Protein AF-A0A7S4MVS5-F1 (afdb_monomer_lite)

Radius of gyration: 20.63 Å; chains: 1; bounding box: 67×25×52 Å

Organism: NCBI:txid72548

Structure (mmCIF, N/CA/C/O backbone):
data_AF-A0A7S4MVS5-F1
#
_entry.id   AF-A0A7S4MVS5-F1
#
loop_
_atom_site.group_PDB
_atom_site.id
_atom_site.type_symbol
_atom_site.label_atom_id
_atom_site.label_alt_id
_atom_site.label_comp_id
_atom_site.label_asym_id
_atom_site.label_entity_id
_atom_site.label_seq_id
_atom_site.pdbx_PDB_ins_code
_atom_site.Cartn_x
_atom_site.Cartn_y
_atom_site.Cartn_z
_atom_site.occupancy
_atom_site.B_iso_or_equiv
_atom_site.auth_seq_id
_atom_site.auth_comp_id
_atom_site.auth_asym_id
_atom_site.auth_atom_id
_atom_site.pdbx_PDB_model_num
ATOM 1 N N . MET A 1 1 ? 2.266 5.660 -12.188 1.00 68.75 1 MET A N 1
ATOM 2 C CA . MET A 1 1 ? 3.103 6.479 -11.270 1.00 68.75 1 MET A CA 1
ATOM 3 C C . MET A 1 1 ? 2.291 7.068 -10.128 1.00 68.75 1 MET A C 1
ATOM 5 O O . MET A 1 1 ? 2.736 6.945 -8.995 1.00 68.75 1 MET A O 1
ATOM 9 N N . GLN A 1 2 ? 1.131 7.684 -10.400 1.00 83.31 2 GLN A N 1
ATOM 10 C CA . GLN A 1 2 ? 0.321 8.324 -9.356 1.00 83.31 2 GLN A CA 1
ATOM 11 C C . GLN A 1 2 ? -0.105 7.358 -8.245 1.00 83.31 2 GLN A C 1
ATOM 13 O O . GLN A 1 2 ? 0.053 7.717 -7.086 1.00 83.31 2 GLN A O 1
ATOM 18 N N . ASP A 1 3 ? -0.513 6.123 -8.567 1.00 89.81 3 ASP A N 1
ATOM 19 C CA . ASP A 1 3 ? -0.949 5.164 -7.537 1.00 89.81 3 ASP A CA 1
ATOM 20 C C . ASP A 1 3 ? 0.175 4.845 -6.535 1.00 89.81 3 ASP A C 1
ATOM 22 O O . ASP A 1 3 ? -0.030 4.880 -5.327 1.00 89.81 3 ASP A O 1
ATOM 26 N N . TRP A 1 4 ? 1.398 4.588 -7.016 1.00 89.69 4 TRP A N 1
ATOM 27 C CA . TRP A 1 4 ? 2.551 4.288 -6.152 1.00 89.69 4 TRP A CA 1
ATOM 28 C C . TRP A 1 4 ? 2.967 5.481 -5.288 1.00 89.69 4 TRP A C 1
ATOM 30 O O . TRP A 1 4 ? 3.355 5.303 -4.134 1.00 89.69 4 TRP A O 1
ATOM 40 N N . SER A 1 5 ? 2.863 6.696 -5.830 1.00 90.69 5 SER A N 1
ATOM 41 C CA . SER A 1 5 ? 3.132 7.926 -5.083 1.00 90.69 5 SER A CA 1
ATOM 42 C C . SER A 1 5 ? 2.060 8.184 -4.018 1.00 90.69 5 SER A C 1
ATOM 44 O O . SER A 1 5 ? 2.403 8.498 -2.879 1.00 90.69 5 SER A O 1
ATOM 46 N N . GLN A 1 6 ? 0.782 7.965 -4.344 1.00 92.94 6 GLN A N 1
ATOM 47 C CA . GLN A 1 6 ? -0.327 8.042 -3.390 1.00 92.94 6 GLN A CA 1
ATOM 48 C C . GLN A 1 6 ? -0.200 6.992 -2.283 1.00 92.94 6 GLN A C 1
ATOM 50 O O . GLN A 1 6 ? -0.376 7.321 -1.112 1.00 92.94 6 GLN A O 1
ATOM 55 N N . LEU A 1 7 ? 0.177 5.756 -2.628 1.00 92.94 7 LEU A N 1
ATOM 56 C CA . LEU A 1 7 ? 0.441 4.699 -1.652 1.00 92.94 7 LEU A CA 1
ATOM 57 C C . LEU A 1 7 ? 1.574 5.100 -0.700 1.00 92.94 7 LEU A C 1
ATOM 59 O O . LEU A 1 7 ? 1.442 4.925 0.511 1.00 92.94 7 LEU A O 1
ATOM 63 N N . LEU A 1 8 ? 2.670 5.660 -1.228 1.00 93.06 8 LEU A N 1
ATOM 64 C CA . LEU A 1 8 ? 3.773 6.128 -0.391 1.00 93.06 8 LEU A CA 1
ATOM 65 C C . LEU A 1 8 ? 3.341 7.280 0.523 1.00 93.06 8 LEU A C 1
ATOM 67 O O . LEU A 1 8 ? 3.693 7.274 1.701 1.00 93.06 8 LEU A O 1
ATOM 71 N N . ALA A 1 9 ? 2.608 8.264 -0.001 1.00 92.88 9 ALA A N 1
ATOM 72 C CA . ALA A 1 9 ? 2.129 9.401 0.780 1.00 92.88 9 ALA A CA 1
ATOM 73 C C . ALA A 1 9 ? 1.238 8.934 1.939 1.00 92.88 9 ALA A C 1
ATOM 75 O O . ALA A 1 9 ? 1.485 9.300 3.086 1.00 92.88 9 ALA A O 1
ATOM 76 N N . HIS A 1 10 ? 0.290 8.038 1.653 1.00 93.38 10 HIS A N 1
ATOM 77 C CA . HIS A 1 10 ? -0.578 7.439 2.662 1.00 93.38 10 HIS A CA 1
ATOM 78 C C . HIS A 1 10 ? 0.218 6.664 3.717 1.00 93.38 10 HIS A C 1
ATOM 80 O O . HIS A 1 10 ? 0.024 6.850 4.915 1.00 93.38 10 HIS A O 1
ATOM 86 N N . ALA A 1 11 ? 1.145 5.802 3.291 1.00 92.88 11 ALA A N 1
ATOM 87 C CA . ALA A 1 11 ? 1.942 5.002 4.214 1.00 92.88 11 ALA A CA 1
ATOM 88 C C . ALA A 1 11 ? 2.880 5.864 5.078 1.00 92.88 11 ALA A C 1
ATOM 90 O O . ALA A 1 11 ? 3.114 5.537 6.240 1.00 92.88 11 ALA A O 1
ATOM 91 N N . ASN A 1 12 ? 3.406 6.969 4.537 1.00 92.62 12 ASN A N 1
ATOM 92 C CA . ASN A 1 12 ? 4.182 7.940 5.305 1.00 92.62 12 ASN A CA 1
ATOM 93 C C . ASN A 1 12 ? 3.323 8.655 6.339 1.00 92.62 12 ASN A C 1
ATOM 95 O O . ASN A 1 12 ? 3.739 8.742 7.489 1.00 92.62 12 ASN A O 1
ATOM 99 N N . GLU A 1 13 ? 2.143 9.131 5.954 1.00 93.44 13 GLU A N 1
ATOM 100 C CA . GLU A 1 13 ? 1.250 9.823 6.877 1.00 93.44 13 GLU A CA 1
ATOM 101 C C . GLU A 1 13 ? 0.789 8.893 8.007 1.00 93.44 13 GLU A C 1
ATOM 103 O O . GLU A 1 13 ? 0.932 9.235 9.181 1.00 93.44 13 GLU A O 1
ATOM 108 N N . ALA A 1 14 ? 0.341 7.681 7.668 1.00 90.88 14 ALA A N 1
ATOM 109 C CA . ALA A 1 14 ? -0.089 6.676 8.638 1.00 90.88 14 ALA A CA 1
ATOM 110 C C . ALA A 1 14 ? 1.039 6.258 9.597 1.00 90.88 14 ALA A C 1
ATOM 112 O O . ALA A 1 14 ? 0.785 5.969 10.767 1.00 90.88 14 ALA A 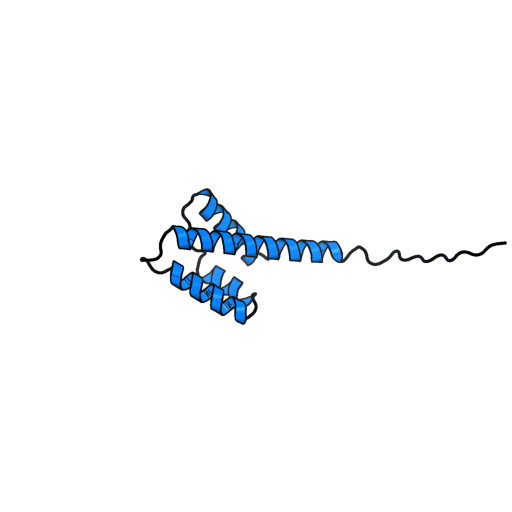O 1
ATOM 113 N N . ALA A 1 15 ? 2.288 6.233 9.117 1.00 90.00 15 ALA A N 1
ATOM 114 C CA . ALA A 1 15 ? 3.451 5.943 9.947 1.00 90.00 15 ALA A CA 1
ATOM 115 C C . ALA A 1 15 ? 3.897 7.137 10.805 1.00 90.00 15 ALA A C 1
ATOM 117 O O . ALA A 1 15 ? 4.333 6.929 11.932 1.00 90.00 15 ALA A O 1
ATOM 118 N N . GLN A 1 16 ? 3.804 8.367 10.291 1.00 90.06 16 GLN A N 1
ATOM 119 C CA . GLN A 1 16 ? 4.177 9.587 11.017 1.00 90.06 16 GLN A CA 1
ATOM 120 C C . GLN A 1 16 ? 3.184 9.926 12.126 1.00 90.06 16 GLN A C 1
ATOM 122 O O . GLN A 1 16 ? 3.593 10.342 13.203 1.00 90.06 16 GLN A O 1
ATO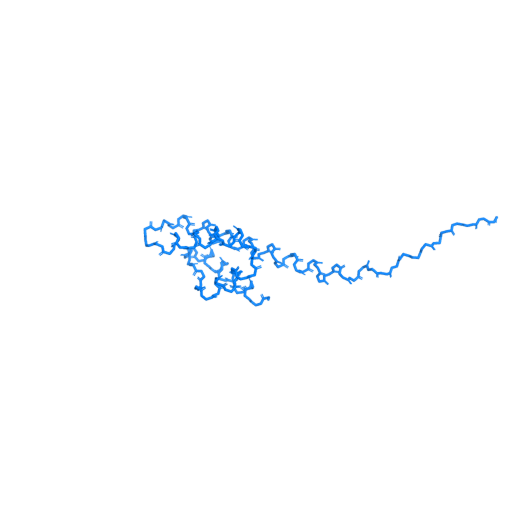M 127 N N . LYS A 1 17 ? 1.887 9.753 11.858 1.00 91.12 17 LYS A N 1
ATOM 128 C CA . LYS A 1 17 ? 0.814 9.986 12.831 1.00 91.12 17 LYS A CA 1
ATOM 129 C C . LYS A 1 17 ? 0.552 8.770 13.726 1.00 91.12 17 LYS A C 1
ATOM 131 O O . LYS A 1 17 ? -0.333 8.830 14.569 1.00 91.12 17 LYS A O 1
ATOM 136 N N . GLU A 1 18 ? 1.266 7.665 13.495 1.00 87.56 18 GLU A N 1
ATOM 137 C CA . GLU A 1 18 ? 1.080 6.374 14.170 1.00 87.56 18 GLU A CA 1
ATOM 138 C C . GLU A 1 18 ? -0.375 5.866 14.146 1.00 87.56 18 GLU A C 1
ATOM 140 O O . GLU A 1 18 ? -0.785 5.081 15.001 1.00 87.56 18 GLU A O 1
ATOM 145 N N . THR A 1 19 ? -1.168 6.288 13.153 1.00 87.31 19 THR A N 1
ATOM 146 C CA . THR A 1 19 ? -2.558 5.833 12.991 1.00 87.31 19 THR A CA 1
ATOM 147 C C . THR A 1 19 ? -2.613 4.427 12.407 1.00 87.31 19 THR A C 1
ATOM 149 O O . THR A 1 19 ? -3.571 3.694 12.645 1.00 87.31 19 THR A O 1
ATOM 152 N N . TRP A 1 20 ? -1.568 4.036 11.661 1.00 88.62 20 TRP A N 1
ATOM 153 C CA . TRP A 1 20 ? -1.457 2.743 10.973 1.00 88.62 20 TRP A CA 1
ATOM 154 C C . TRP A 1 20 ? -2.687 2.411 10.121 1.00 88.62 20 TRP A C 1
ATOM 156 O O . TRP A 1 20 ? -3.027 1.240 9.931 1.00 88.62 20 TRP A O 1
ATOM 166 N N . GLU A 1 21 ? -3.351 3.450 9.617 1.00 89.44 21 GLU A N 1
ATOM 167 C CA . GLU A 1 21 ? -4.517 3.317 8.760 1.00 89.44 21 GLU A CA 1
ATOM 168 C C . GLU A 1 21 ? -4.141 2.643 7.447 1.00 89.44 21 GLU A C 1
ATOM 170 O O . GLU A 1 21 ? -3.080 2.891 6.863 1.00 89.44 21 GLU A O 1
ATOM 175 N N . LEU A 1 22 ? -5.030 1.766 6.992 1.00 91.06 22 LEU A N 1
ATOM 176 C CA . LEU A 1 22 ? -4.866 1.040 5.744 1.00 91.06 22 LEU A CA 1
ATOM 177 C C . LEU A 1 22 ? -5.168 1.956 4.560 1.00 91.06 22 LEU A C 1
ATOM 179 O O . LEU A 1 22 ? -6.066 2.791 4.656 1.00 91.06 22 LEU A O 1
ATOM 183 N N . PRO A 1 23 ? -4.453 1.797 3.432 1.00 92.38 23 PRO A N 1
ATOM 184 C CA . PRO A 1 23 ? -4.780 2.547 2.232 1.00 92.38 23 PRO A CA 1
ATOM 185 C C . PRO A 1 23 ? -6.204 2.211 1.759 1.00 92.38 23 PRO A C 1
ATOM 187 O O . PRO A 1 23 ? -6.654 1.071 1.951 1.00 92.38 23 PRO A O 1
ATOM 190 N N . PRO A 1 24 ? -6.888 3.156 1.086 1.00 92.31 24 PRO A N 1
ATOM 191 C CA . PRO A 1 24 ? -8.194 2.912 0.488 1.00 92.31 24 PRO A CA 1
ATOM 192 C C . PRO A 1 24 ? -8.177 1.676 -0.410 1.00 92.31 24 PRO A C 1
ATOM 194 O O . PRO A 1 24 ? -7.238 1.485 -1.189 1.00 92.31 24 PRO A O 1
ATOM 197 N N . GLU A 1 25 ? -9.225 0.857 -0.329 1.00 90.75 25 GLU A N 1
ATOM 198 C CA . GLU A 1 25 ? -9.290 -0.417 -1.051 1.00 90.75 25 GLU A CA 1
ATOM 199 C C . GLU A 1 25 ? -9.117 -0.231 -2.564 1.00 90.75 25 GLU A C 1
ATOM 201 O O . GLU A 1 25 ? -8.341 -0.954 -3.186 1.00 90.75 25 GLU A O 1
ATOM 206 N N . GLU A 1 26 ? -9.739 0.794 -3.155 1.00 92.00 26 GLU A N 1
ATOM 207 C CA . GLU A 1 26 ? -9.580 1.103 -4.581 1.00 92.00 26 GLU A CA 1
ATOM 208 C C . GLU A 1 26 ? -8.121 1.358 -4.977 1.00 92.00 26 GLU A C 1
ATOM 210 O O . GLU A 1 26 ? -7.647 0.841 -5.992 1.00 92.00 26 GLU A O 1
ATOM 215 N N . LEU A 1 27 ? -7.390 2.137 -4.171 1.00 92.38 27 LEU A N 1
ATOM 216 C CA . LEU A 1 27 ? -5.971 2.402 -4.401 1.00 92.38 27 LEU A CA 1
ATOM 217 C C . LEU A 1 27 ? -5.173 1.101 -4.281 1.00 92.38 27 LEU A C 1
ATOM 219 O O . LEU A 1 27 ? -4.331 0.802 -5.127 1.00 92.38 27 LEU A O 1
ATOM 223 N N . PHE A 1 28 ? -5.467 0.300 -3.258 1.00 92.44 28 PHE A N 1
ATOM 224 C CA . PHE A 1 28 ? -4.786 -0.966 -3.034 1.00 92.44 28 PHE A CA 1
ATOM 225 C C . PHE A 1 28 ? -5.005 -1.955 -4.192 1.00 92.44 28 PHE A C 1
ATOM 227 O O . PHE A 1 28 ? -4.039 -2.539 -4.682 1.00 92.44 28 PHE A O 1
ATOM 234 N N . GLN A 1 29 ? -6.224 -2.072 -4.723 1.00 92.12 29 GLN A N 1
ATOM 235 C CA . GLN A 1 29 ? -6.528 -2.911 -5.891 1.00 92.12 29 GLN A CA 1
ATOM 236 C C . GLN A 1 29 ? -5.760 -2.472 -7.148 1.00 92.12 29 GLN A C 1
ATOM 238 O O . GLN A 1 29 ? -5.205 -3.308 -7.870 1.00 92.12 29 GLN A O 1
ATOM 243 N N . ARG A 1 30 ? -5.648 -1.159 -7.396 1.00 93.25 30 ARG A N 1
ATOM 244 C CA . ARG A 1 30 ? -4.854 -0.621 -8.520 1.00 93.25 30 ARG A CA 1
ATOM 245 C C . ARG A 1 30 ? -3.369 -0.951 -8.393 1.00 93.25 30 ARG A C 1
ATOM 247 O O . ARG A 1 30 ? -2.708 -1.206 -9.402 1.00 93.25 30 ARG A O 1
ATOM 254 N N . ILE A 1 31 ? -2.845 -0.979 -7.169 1.00 92.12 31 ILE A N 1
ATOM 255 C CA . ILE A 1 31 ? -1.472 -1.407 -6.880 1.00 92.12 31 ILE A CA 1
ATOM 256 C C . ILE A 1 31 ? -1.319 -2.914 -7.107 1.00 92.12 31 ILE A C 1
ATOM 258 O O . ILE A 1 31 ? -0.393 -3.341 -7.794 1.00 92.12 31 ILE A O 1
ATOM 262 N N . LEU A 1 32 ? -2.250 -3.726 -6.604 1.00 91.12 32 LEU A N 1
ATOM 263 C CA . LEU A 1 32 ? -2.256 -5.180 -6.791 1.00 91.12 32 LEU A CA 1
ATOM 264 C C . LEU A 1 32 ? -2.262 -5.589 -8.272 1.00 91.12 32 LEU A C 1
ATOM 266 O O . LEU A 1 32 ? -1.599 -6.564 -8.646 1.00 91.12 32 LEU A O 1
ATOM 270 N N . ALA A 1 33 ? -2.958 -4.837 -9.128 1.00 90.56 33 ALA A N 1
ATOM 271 C CA . ALA A 1 33 ? -2.968 -5.054 -10.575 1.00 90.56 33 ALA A CA 1
ATOM 272 C C . ALA A 1 33 ? -1.579 -4.878 -11.222 1.00 90.56 33 ALA A C 1
ATOM 274 O O . ALA A 1 33 ? -1.283 -5.538 -12.216 1.00 90.56 33 ALA A O 1
ATOM 275 N N . GLN A 1 34 ? -0.715 -4.048 -10.630 1.00 87.81 34 GLN A N 1
ATOM 276 C CA . GLN A 1 34 ? 0.641 -3.752 -11.112 1.00 87.81 34 GLN A CA 1
ATOM 277 C C . GLN A 1 34 ? 1.706 -4.720 -10.563 1.00 87.81 34 GLN A C 1
ATOM 279 O O . GLN A 1 34 ? 2.864 -4.667 -10.976 1.00 87.81 34 GLN A O 1
ATOM 284 N N . ILE A 1 35 ? 1.335 -5.614 -9.640 1.00 87.69 35 ILE A N 1
ATOM 285 C CA . ILE A 1 35 ? 2.234 -6.585 -9.006 1.00 87.69 35 ILE A CA 1
ATOM 286 C C . ILE A 1 35 ? 2.016 -7.985 -9.605 1.00 87.69 35 ILE A C 1
ATOM 288 O O . ILE A 1 35 ? 0.908 -8.366 -9.989 1.00 87.69 35 ILE A O 1
ATOM 292 N N . ASN A 1 36 ? 3.090 -8.781 -9.644 1.00 88.31 36 ASN A N 1
ATOM 293 C CA . ASN A 1 36 ? 3.052 -10.198 -10.013 1.00 88.31 36 ASN A CA 1
ATOM 294 C C . ASN A 1 36 ? 2.021 -10.990 -9.196 1.00 88.31 36 ASN A C 1
ATOM 296 O O . ASN A 1 36 ? 1.951 -10.846 -7.975 1.00 88.31 36 ASN A O 1
ATOM 300 N N . ARG A 1 37 ? 1.299 -11.898 -9.864 1.00 83.88 37 ARG A N 1
ATOM 301 C CA . ARG A 1 37 ? 0.200 -12.692 -9.284 1.00 83.88 37 ARG A CA 1
ATOM 302 C C . ARG A 1 37 ? 0.578 -13.373 -7.963 1.00 83.88 37 ARG A C 1
ATOM 304 O O . ARG A 1 37 ? -0.095 -13.177 -6.967 1.00 83.88 37 ARG A O 1
ATOM 311 N N . SER A 1 38 ? 1.719 -14.055 -7.912 1.00 86.44 38 SER A N 1
ATOM 312 C CA . SER A 1 38 ? 2.190 -14.743 -6.700 1.00 86.44 38 SER A CA 1
ATOM 313 C C . SER A 1 38 ? 2.399 -13.820 -5.494 1.00 86.44 38 SER A C 1
ATOM 315 O O . SER A 1 38 ? 2.159 -14.222 -4.361 1.00 86.44 38 SER A O 1
ATOM 317 N N . LYS A 1 39 ? 2.826 -12.570 -5.714 1.00 86.31 39 LYS A N 1
ATOM 318 C CA . LYS A 1 39 ? 2.972 -11.574 -4.639 1.00 86.31 39 LYS A CA 1
ATOM 319 C C . LYS A 1 39 ? 1.651 -10.874 -4.321 1.00 86.31 39 LYS A C 1
ATOM 321 O O . LYS A 1 39 ? 1.461 -10.453 -3.184 1.00 86.31 39 LYS A O 1
ATOM 326 N N . ARG A 1 40 ? 0.756 -10.760 -5.308 1.00 90.81 40 ARG A N 1
ATOM 327 C CA . ARG A 1 40 ? -0.587 -10.190 -5.161 1.00 90.81 40 ARG A CA 1
ATOM 328 C C . ARG A 1 40 ? -1.403 -10.959 -4.131 1.00 90.81 40 ARG A C 1
ATOM 330 O O . ARG A 1 40 ? -1.907 -10.332 -3.209 1.00 90.81 40 ARG A O 1
ATOM 337 N N . ASP A 1 41 ? -1.486 -12.281 -4.270 1.00 90.31 41 ASP A N 1
ATOM 338 C CA . ASP A 1 41 ? -2.282 -13.125 -3.370 1.00 90.31 41 ASP A CA 1
ATOM 339 C C . ASP A 1 41 ? -1.826 -12.967 -1.907 1.00 90.31 41 ASP A C 1
ATOM 341 O O . ASP A 1 41 ? -2.638 -12.734 -1.015 1.00 90.31 41 ASP A O 1
ATOM 345 N N . ILE A 1 42 ? -0.508 -12.961 -1.673 1.00 91.12 42 ILE A N 1
ATOM 346 C CA . ILE A 1 42 ? 0.078 -12.764 -0.337 1.00 91.12 42 ILE A CA 1
ATOM 347 C C . ILE A 1 42 ? -0.253 -11.369 0.217 1.00 91.12 42 ILE A C 1
ATOM 349 O O . ILE A 1 42 ? -0.650 -11.236 1.372 1.00 91.12 42 ILE A O 1
ATOM 353 N N . LEU A 1 43 ? -0.082 -10.314 -0.587 1.00 91.50 43 LEU A N 1
ATOM 354 C CA . LEU A 1 43 ? -0.377 -8.937 -0.171 1.00 91.50 43 LEU A CA 1
ATOM 355 C C . LEU A 1 43 ? -1.860 -8.742 0.150 1.00 91.50 43 LEU A C 1
ATOM 357 O O . LEU A 1 43 ? -2.183 -8.070 1.128 1.00 91.50 43 LEU A O 1
ATOM 361 N N . GLN A 1 44 ? -2.744 -9.338 -0.648 1.00 91.75 44 GLN A N 1
ATOM 362 C CA . GLN A 1 44 ? -4.181 -9.240 -0.447 1.00 91.75 44 GLN A CA 1
ATOM 363 C C . GLN A 1 44 ? -4.642 -9.997 0.799 1.00 91.75 44 GLN A C 1
ATOM 365 O O . GLN A 1 44 ? -5.428 -9.457 1.574 1.00 91.75 44 GLN A O 1
ATOM 370 N N . GLU A 1 45 ? -4.096 -11.186 1.058 1.00 91.81 45 GLU A N 1
ATOM 371 C CA . GLU A 1 45 ? -4.341 -11.907 2.311 1.0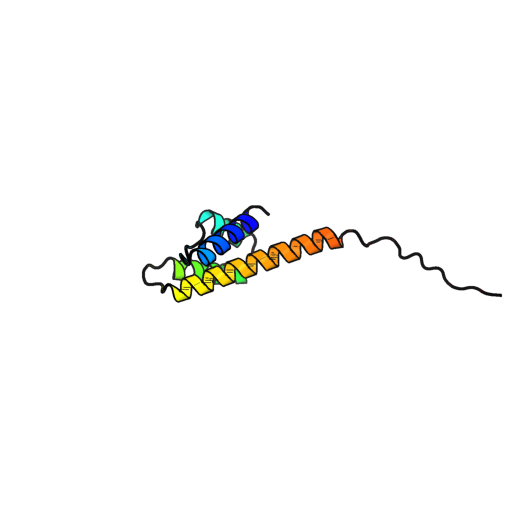0 91.81 45 GLU A CA 1
ATOM 372 C C . GLU A 1 45 ? -3.959 -11.049 3.528 1.00 91.81 45 GLU A C 1
ATOM 374 O O . GLU A 1 45 ? -4.742 -10.917 4.469 1.00 91.81 45 GLU A O 1
ATOM 379 N N . LYS A 1 46 ? -2.779 -10.411 3.503 1.00 91.50 46 LYS A N 1
ATOM 380 C CA . LYS A 1 46 ? -2.329 -9.548 4.608 1.00 91.50 46 LYS A CA 1
ATOM 381 C C . LYS A 1 46 ? -3.175 -8.289 4.767 1.00 91.50 46 LYS A C 1
ATOM 383 O O . LYS A 1 46 ? -3.410 -7.880 5.901 1.00 91.50 46 LYS A O 1
ATOM 388 N N . TYR A 1 47 ? -3.649 -7.705 3.670 1.00 92.31 47 TYR A N 1
ATOM 389 C CA . TYR A 1 47 ? -4.571 -6.572 3.716 1.00 92.31 47 TYR A CA 1
ATOM 390 C C . TYR A 1 47 ? -5.889 -6.957 4.394 1.00 92.31 47 TYR A C 1
ATOM 392 O O . TYR A 1 47 ? -6.289 -6.311 5.358 1.00 92.31 47 TYR A O 1
ATOM 400 N N . ASN A 1 48 ? -6.498 -8.068 3.971 1.00 91.38 48 ASN A N 1
ATOM 401 C CA . ASN A 1 48 ? -7.738 -8.574 4.560 1.00 91.38 48 ASN A CA 1
ATOM 402 C C . ASN A 1 48 ? -7.567 -8.901 6.049 1.00 91.38 48 ASN A C 1
ATOM 404 O O . ASN A 1 48 ? -8.420 -8.550 6.859 1.00 91.38 48 ASN A O 1
ATOM 408 N N . ALA A 1 49 ? -6.433 -9.505 6.421 1.00 90.25 49 ALA A N 1
ATOM 409 C CA . ALA A 1 49 ? -6.105 -9.764 7.819 1.00 90.25 49 ALA A CA 1
ATOM 410 C C . ALA A 1 49 ? -5.999 -8.471 8.639 1.00 90.25 49 ALA A C 1
ATOM 412 O O . ALA A 1 49 ? -6.377 -8.466 9.802 1.00 90.25 49 ALA A O 1
ATOM 413 N N . CYS A 1 50 ? -5.517 -7.373 8.047 1.00 90.12 50 CYS A N 1
ATOM 414 C CA . CYS A 1 50 ? -5.437 -6.080 8.723 1.00 90.12 50 CYS A CA 1
ATOM 415 C C . CYS A 1 50 ? -6.788 -5.348 8.803 1.00 90.12 50 CYS A C 1
ATOM 417 O O . CYS A 1 50 ? -6.984 -4.572 9.744 1.00 90.12 50 CYS A O 1
ATOM 419 N N . CYS A 1 51 ? -7.689 -5.568 7.837 1.00 87.19 51 CYS A N 1
ATOM 420 C CA . CYS A 1 51 ? -9.057 -5.037 7.844 1.00 87.19 51 CYS A CA 1
ATOM 421 C C . CYS A 1 51 ? -9.911 -5.640 8.962 1.00 87.19 51 CYS A C 1
ATOM 423 O O . CYS A 1 51 ? -10.861 -4.998 9.409 1.00 87.19 51 CYS A O 1
ATOM 425 N N . ASP A 1 52 ? -9.567 -6.838 9.438 1.00 86.06 52 ASP A N 1
ATOM 426 C CA . ASP A 1 52 ? -10.267 -7.454 10.557 1.00 86.06 52 ASP A CA 1
ATOM 427 C C . ASP A 1 52 ? -10.178 -6.556 11.813 1.00 86.06 52 ASP A C 1
ATOM 429 O O . ASP A 1 52 ? -9.088 -6.081 12.166 1.00 86.06 52 ASP A O 1
ATOM 433 N N . PRO A 1 53 ? -11.300 -6.287 12.504 1.00 76.38 53 PRO A N 1
ATOM 434 C CA . PRO A 1 53 ? -11.312 -5.453 13.705 1.00 76.38 53 PRO A CA 1
ATOM 435 C C . PRO A 1 53 ? -10.535 -6.073 14.875 1.00 76.38 53 PRO A C 1
ATOM 437 O O . PRO A 1 53 ? -10.121 -5.348 15.777 1.00 76.38 53 PRO A O 1
ATOM 440 N N . SER A 1 54 ? -10.282 -7.384 14.843 1.00 82.75 54 SER A N 1
ATOM 441 C CA . SER A 1 54 ? -9.442 -8.101 15.811 1.00 82.75 54 SER A CA 1
ATOM 442 C C . SER A 1 54 ? -7.948 -7.979 15.490 1.00 82.75 54 SER A C 1
ATOM 444 O O . SER A 1 54 ? -7.106 -8.424 16.274 1.00 82.75 54 SER A O 1
ATOM 446 N N . SER A 1 55 ? -7.585 -7.391 14.343 1.00 81.94 55 SER A N 1
ATOM 447 C CA . SER A 1 55 ? -6.190 -7.206 13.958 1.00 81.94 55 SER A CA 1
ATOM 448 C C . SER A 1 55 ? -5.491 -6.219 14.883 1.00 81.94 55 SER A C 1
ATOM 450 O O . SER A 1 55 ? -5.878 -5.059 15.017 1.00 81.94 55 SER A O 1
ATOM 452 N N . ASN A 1 56 ? -4.378 -6.664 15.459 1.00 83.88 56 ASN A N 1
ATOM 453 C CA . ASN A 1 56 ? -3.609 -5.859 16.393 1.00 83.88 56 ASN A CA 1
ATOM 454 C C . ASN A 1 56 ? -2.894 -4.688 15.683 1.00 83.88 56 ASN A C 1
ATOM 456 O O . ASN A 1 56 ? -2.420 -4.825 14.548 1.00 83.88 56 ASN A O 1
ATOM 460 N N . ALA A 1 57 ? -2.750 -3.551 16.372 1.00 84.75 57 ALA A N 1
ATOM 461 C 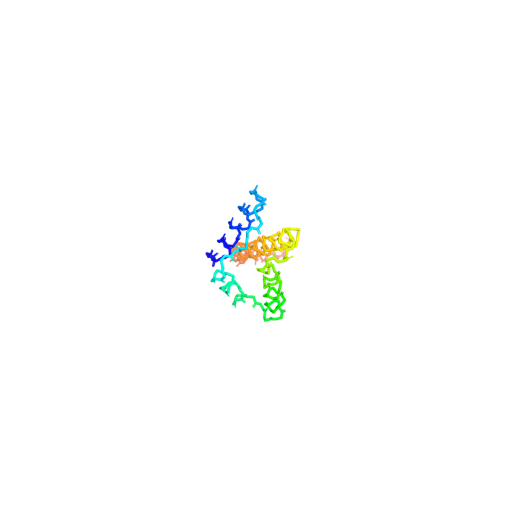CA . ALA A 1 57 ? -2.095 -2.346 15.850 1.00 84.75 57 ALA A CA 1
ATOM 462 C C . ALA A 1 57 ? -0.651 -2.621 15.392 1.00 84.75 57 ALA A C 1
ATOM 464 O O . ALA A 1 57 ? -0.180 -2.074 14.396 1.00 84.75 57 ALA A O 1
ATOM 465 N N . GLN A 1 58 ? 0.032 -3.554 16.060 1.00 87.50 58 GLN A N 1
ATOM 466 C CA . GLN A 1 58 ? 1.373 -3.987 15.678 1.00 87.50 58 GLN A CA 1
ATOM 467 C C . GLN A 1 58 ? 1.405 -4.638 14.286 1.00 87.50 58 GLN A C 1
ATOM 469 O O . GLN A 1 58 ? 2.297 -4.327 13.496 1.00 87.50 58 GLN A O 1
ATOM 474 N N . ALA A 1 59 ? 0.429 -5.488 13.949 1.00 88.69 59 ALA A N 1
ATOM 475 C CA . ALA A 1 59 ? 0.358 -6.137 12.638 1.00 88.69 59 ALA A CA 1
ATOM 476 C C . ALA A 1 59 ? 0.122 -5.108 11.523 1.00 88.69 59 ALA A C 1
ATOM 478 O O . ALA A 1 59 ? 0.829 -5.116 10.512 1.00 88.69 59 ALA A O 1
ATOM 479 N N . ARG A 1 60 ? -0.786 -4.151 11.764 1.00 89.69 60 ARG A N 1
ATOM 480 C CA . ARG A 1 60 ? -1.032 -3.016 10.862 1.00 89.69 60 ARG A CA 1
ATOM 481 C C . ARG A 1 60 ? 0.226 -2.169 10.677 1.00 89.69 60 ARG A C 1
ATOM 483 O O . ARG A 1 60 ? 0.590 -1.858 9.547 1.00 89.69 60 ARG A O 1
ATOM 490 N N . SER A 1 61 ? 0.963 -1.888 11.754 1.00 92.25 61 SER A N 1
ATOM 491 C CA . SER A 1 61 ? 2.211 -1.117 11.679 1.00 92.25 61 SER A CA 1
ATOM 492 C C . SER A 1 61 ? 3.268 -1.784 10.793 1.00 92.25 61 SER A C 1
ATOM 494 O O . SER A 1 61 ? 3.904 -1.127 9.964 1.00 92.25 61 SER A O 1
ATOM 496 N N . VAL A 1 62 ? 3.424 -3.107 10.911 1.00 92.69 62 VAL A N 1
ATOM 497 C CA . VAL A 1 62 ? 4.357 -3.884 10.086 1.00 92.69 62 VAL A CA 1
ATOM 498 C C . VAL A 1 62 ? 3.908 -3.855 8.630 1.00 92.69 62 VAL A C 1
ATOM 500 O O . VAL A 1 62 ? 4.725 -3.595 7.746 1.00 92.69 62 VAL A O 1
ATOM 503 N N . PHE A 1 63 ? 2.615 -4.056 8.379 1.00 93.19 63 PHE A N 1
ATOM 504 C CA . PHE A 1 63 ? 2.050 -4.029 7.035 1.00 93.19 63 PHE A CA 1
ATOM 505 C C . PHE A 1 63 ? 2.256 -2.672 6.343 1.00 93.19 63 PHE A C 1
ATOM 507 O O . PHE A 1 63 ? 2.774 -2.627 5.226 1.00 93.19 63 PHE A O 1
ATOM 514 N N . ILE A 1 64 ? 1.966 -1.559 7.023 1.00 93.25 64 ILE A N 1
ATOM 515 C CA . ILE A 1 64 ? 2.171 -0.203 6.487 1.00 93.25 64 ILE A CA 1
ATOM 516 C C . ILE A 1 64 ? 3.646 0.068 6.172 1.00 93.25 64 ILE A C 1
ATOM 518 O O . ILE A 1 64 ? 3.965 0.604 5.108 1.00 93.25 64 ILE A O 1
ATOM 522 N N . ARG A 1 65 ? 4.574 -0.357 7.039 1.00 93.25 65 ARG A N 1
ATOM 523 C CA . ARG A 1 65 ? 6.019 -0.221 6.775 1.00 93.25 65 ARG A CA 1
ATOM 524 C C . ARG A 1 65 ? 6.465 -1.043 5.566 1.00 93.25 65 ARG A C 1
ATOM 526 O O . ARG A 1 65 ? 7.305 -0.582 4.794 1.00 93.25 65 ARG A O 1
ATOM 533 N N . VAL A 1 66 ? 5.904 -2.238 5.380 1.00 92.38 66 VAL A N 1
ATOM 534 C CA . VAL A 1 66 ? 6.163 -3.065 4.193 1.00 92.38 66 VAL A CA 1
ATOM 535 C C . VAL A 1 66 ? 5.643 -2.373 2.933 1.00 92.38 66 VAL A C 1
ATOM 537 O O . VAL A 1 66 ? 6.396 -2.264 1.967 1.00 92.38 66 VAL A O 1
ATOM 540 N N . LEU A 1 67 ? 4.416 -1.839 2.948 1.00 91.44 67 LEU A N 1
ATOM 541 C CA . LEU A 1 67 ? 3.861 -1.089 1.814 1.00 91.44 67 LEU A CA 1
ATOM 542 C C . LEU A 1 67 ? 4.722 0.119 1.445 1.00 91.44 67 LEU A C 1
ATOM 544 O O . LEU A 1 67 ? 5.048 0.296 0.270 1.00 91.44 67 LEU A O 1
ATOM 548 N N . LYS A 1 68 ? 5.154 0.895 2.445 1.00 92.81 68 LYS A N 1
ATOM 549 C CA . LYS A 1 68 ? 6.088 2.011 2.256 1.00 92.81 68 LYS A CA 1
ATOM 550 C C . LYS A 1 68 ? 7.361 1.554 1.541 1.00 92.81 68 LYS A C 1
ATOM 552 O O . LYS A 1 68 ? 7.721 2.120 0.513 1.00 92.81 68 LYS A O 1
ATOM 557 N N . ARG A 1 69 ? 8.001 0.490 2.033 1.00 91.88 69 ARG A N 1
ATOM 558 C CA . ARG A 1 69 ? 9.268 -0.010 1.479 1.00 91.88 69 ARG A CA 1
ATOM 559 C C . ARG A 1 69 ? 9.119 -0.545 0.053 1.00 91.88 69 ARG A C 1
ATOM 561 O O . ARG A 1 69 ? 10.019 -0.368 -0.769 1.00 91.88 69 ARG A O 1
ATOM 568 N N . ILE A 1 70 ? 7.991 -1.190 -0.251 1.00 90.75 70 ILE A N 1
ATOM 569 C CA . ILE A 1 70 ? 7.667 -1.640 -1.611 1.00 90.75 70 ILE A CA 1
ATOM 570 C C . ILE A 1 70 ? 7.515 -0.426 -2.533 1.00 90.75 70 ILE A C 1
ATOM 572 O O . ILE A 1 70 ? 8.126 -0.409 -3.600 1.00 90.75 70 ILE A O 1
ATOM 576 N N . ALA A 1 71 ? 6.759 0.595 -2.118 1.00 90.50 71 ALA A N 1
ATOM 577 C CA . ALA A 1 71 ? 6.545 1.803 -2.912 1.00 90.50 71 ALA A CA 1
ATOM 578 C C . ALA A 1 71 ? 7.855 2.564 -3.176 1.00 90.50 71 ALA A C 1
ATOM 580 O O . ALA A 1 71 ? 8.126 2.937 -4.317 1.00 90.50 71 ALA A O 1
ATOM 581 N N . GLU A 1 72 ? 8.698 2.732 -2.152 1.00 90.81 72 GLU A N 1
ATOM 582 C CA . GLU A 1 72 ? 10.036 3.327 -2.278 1.00 90.81 72 GLU A CA 1
ATOM 583 C C . GLU A 1 72 ? 10.899 2.549 -3.275 1.00 90.81 72 GLU A C 1
ATOM 585 O O . GLU A 1 72 ? 11.440 3.135 -4.208 1.00 90.81 72 GLU A O 1
ATOM 590 N N . SER A 1 73 ? 10.961 1.220 -3.138 1.00 89.25 73 SER A N 1
ATOM 591 C CA . SER A 1 73 ? 11.747 0.366 -4.039 1.00 89.25 73 SER A CA 1
ATOM 592 C C . SER A 1 73 ? 11.268 0.472 -5.487 1.00 89.25 73 SER A C 1
ATOM 594 O O . SER A 1 73 ? 12.083 0.530 -6.408 1.00 89.25 73 SER A O 1
ATOM 596 N N . PHE A 1 74 ? 9.950 0.523 -5.699 1.00 85.88 74 PHE A N 1
ATOM 597 C CA . PHE A 1 74 ? 9.363 0.643 -7.031 1.00 85.88 74 PHE A CA 1
ATOM 598 C C . PHE A 1 74 ? 9.691 2.000 -7.663 1.00 85.88 74 PHE A C 1
ATOM 600 O O . PHE A 1 74 ? 10.113 2.061 -8.816 1.00 85.88 74 PHE A O 1
ATOM 607 N N . MET A 1 75 ? 9.575 3.089 -6.899 1.00 85.25 75 MET A N 1
ATOM 608 C CA . MET A 1 75 ? 9.923 4.429 -7.377 1.00 85.25 75 MET A CA 1
ATOM 609 C C . MET A 1 75 ? 11.419 4.596 -7.636 1.00 85.25 75 MET A C 1
ATOM 611 O O . MET A 1 75 ? 11.781 5.144 -8.674 1.00 85.25 75 MET A O 1
ATOM 615 N N . SER A 1 76 ? 12.291 4.086 -6.762 1.00 86.06 76 SER A N 1
ATOM 616 C CA . SER A 1 76 ? 13.740 4.096 -6.993 1.00 86.06 76 SER A CA 1
ATOM 617 C C . SER A 1 76 ? 14.122 3.304 -8.243 1.00 86.06 76 SER A C 1
ATOM 619 O O . SER A 1 76 ? 14.923 3.783 -9.041 1.00 86.06 76 SER A O 1
ATOM 621 N N . CYS A 1 77 ? 13.514 2.134 -8.459 1.00 83.19 77 CYS A N 1
ATOM 622 C CA . CYS A 1 77 ? 13.744 1.323 -9.654 1.00 83.19 77 CYS A CA 1
ATOM 623 C C . CYS A 1 77 ? 13.316 2.062 -10.933 1.00 83.19 77 CYS A C 1
ATOM 625 O O . CYS A 1 77 ? 14.078 2.128 -11.897 1.00 83.19 77 CYS A O 1
ATOM 627 N N . LEU A 1 78 ? 12.138 2.695 -10.923 1.00 77.38 78 LEU A N 1
ATOM 628 C CA . LEU A 1 78 ? 11.652 3.492 -12.052 1.00 77.38 78 LEU A CA 1
ATOM 629 C C . LEU A 1 78 ? 12.534 4.720 -12.329 1.00 77.38 78 LEU A C 1
ATOM 631 O O . LEU A 1 78 ? 12.862 4.986 -13.484 1.00 77.38 78 LEU A O 1
ATOM 635 N N . LEU A 1 79 ? 12.964 5.441 -11.287 1.00 79.50 79 LEU A N 1
ATOM 636 C CA . LEU A 1 79 ? 13.874 6.588 -11.415 1.00 79.50 79 LEU A CA 1
ATOM 637 C C . LEU A 1 79 ? 15.233 6.182 -11.991 1.00 79.50 79 LEU A C 1
ATOM 639 O O . LEU A 1 79 ? 15.808 6.928 -12.786 1.00 79.50 79 LEU A O 1
ATOM 643 N N . GLN A 1 80 ? 15.732 5.002 -11.612 1.00 76.81 80 GLN A N 1
ATOM 644 C CA . GLN A 1 80 ? 16.982 4.457 -12.128 1.00 76.81 80 GLN A CA 1
ATOM 645 C C . GLN A 1 80 ? 16.853 4.030 -13.594 1.00 76.81 80 GLN A C 1
ATOM 647 O O . GLN A 1 80 ? 17.759 4.302 -14.372 1.00 76.81 80 GLN A O 1
ATOM 652 N N . MET A 1 81 ? 15.722 3.449 -14.009 1.00 73.62 81 MET A N 1
ATOM 653 C CA . MET A 1 81 ? 15.462 3.170 -15.430 1.00 73.62 81 MET A CA 1
ATOM 654 C C . MET A 1 81 ? 15.329 4.455 -16.258 1.00 73.62 81 MET A C 1
ATOM 656 O O . MET A 1 81 ? 15.785 4.501 -17.397 1.00 73.62 81 MET A O 1
ATOM 660 N N . GLN A 1 82 ? 14.751 5.514 -15.684 1.00 68.69 82 GLN A N 1
ATOM 661 C CA . GLN A 1 82 ? 14.611 6.807 -16.355 1.00 68.69 82 GLN A CA 1
ATOM 662 C C . GLN A 1 82 ? 15.957 7.542 -16.512 1.00 68.69 82 GLN A C 1
ATOM 664 O O . GLN A 1 82 ? 16.164 8.211 -17.522 1.00 68.69 82 GLN A O 1
ATOM 669 N N . HIS A 1 83 ? 16.882 7.402 -15.553 1.00 60.69 83 HIS A N 1
ATOM 670 C CA . HIS A 1 83 ? 18.241 7.958 -15.652 1.00 60.69 83 HIS A CA 1
ATOM 671 C C . HIS A 1 83 ? 19.213 7.061 -16.435 1.00 60.69 83 HIS A C 1
ATOM 673 O O . HIS A 1 83 ? 20.089 7.575 -17.121 1.00 60.69 83 HIS A O 1
ATOM 679 N N . GLY A 1 84 ? 19.043 5.738 -16.393 1.00 56.28 84 GLY A N 1
ATOM 680 C CA . GLY A 1 84 ? 19.910 4.764 -17.068 1.00 56.28 84 GLY A CA 1
ATOM 681 C C . GLY A 1 84 ? 19.708 4.649 -18.584 1.00 56.28 84 GLY A C 1
ATOM 682 O O . GLY A 1 84 ? 20.466 3.951 -19.247 1.00 56.28 84 GLY A O 1
ATOM 683 N N . GLY A 1 85 ? 18.716 5.340 -19.155 1.00 51.75 85 GLY A N 1
ATOM 684 C CA . GLY A 1 85 ? 18.469 5.384 -20.602 1.00 51.75 85 GLY A CA 1
ATOM 685 C C . GLY A 1 85 ? 19.321 6.398 -21.379 1.00 51.75 85 GLY A C 1
ATOM 686 O O . GLY A 1 85 ? 19.052 6.619 -22.558 1.00 51.75 85 GLY A O 1
ATOM 687 N N . ARG A 1 86 ? 20.301 7.059 -20.742 1.00 48.09 86 ARG A N 1
ATOM 688 C CA . ARG A 1 86 ? 21.013 8.211 -21.328 1.00 48.09 86 ARG A CA 1
ATOM 689 C C . ARG A 1 86 ? 22.545 8.130 -21.312 1.00 48.09 86 ARG A C 1
ATOM 691 O O . ARG A 1 86 ? 23.184 9.088 -21.725 1.00 48.09 86 ARG A O 1
ATOM 698 N N . ASP A 1 87 ? 23.115 6.977 -20.958 1.00 50.50 87 ASP A N 1
ATOM 699 C CA . ASP A 1 87 ? 24.567 6.713 -20.994 1.00 50.50 87 ASP A CA 1
ATOM 700 C C . ASP A 1 87 ? 24.947 5.643 -22.035 1.00 50.50 87 ASP A C 1
ATOM 702 O O . ASP A 1 87 ? 25.835 4.816 -21.844 1.00 50.50 87 ASP A O 1
ATOM 706 N N . GLY A 1 88 ? 24.251 5.653 -23.172 1.00 49.88 88 GLY A N 1
ATOM 707 C CA . GLY A 1 88 ? 24.507 4.764 -24.300 1.00 49.88 88 GLY A CA 1
ATOM 708 C C . GLY A 1 88 ? 24.773 5.523 -25.594 1.00 49.88 88 GLY A C 1
ATOM 709 O O . GLY A 1 88 ? 23.964 5.405 -26.502 1.00 49.88 88 GLY A O 1
ATOM 710 N N . LEU A 1 89 ? 25.859 6.307 -25.669 1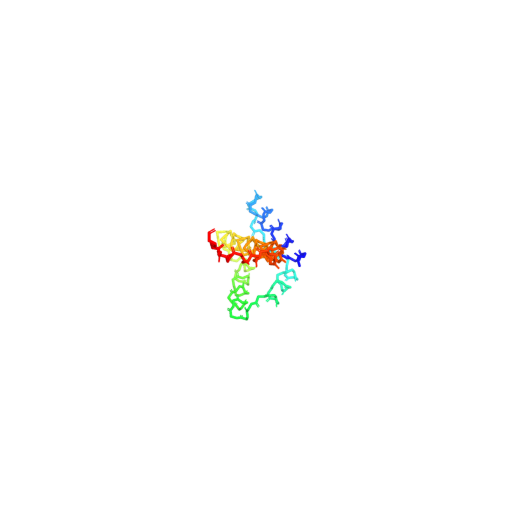.00 52.50 89 LEU A N 1
ATOM 711 C CA . LEU A 1 89 ? 26.690 6.488 -26.878 1.00 52.50 89 LEU A CA 1
ATOM 712 C C . LEU A 1 89 ? 27.912 7.384 -26.568 1.00 52.50 89 LEU A C 1
ATOM 714 O O . LEU A 1 89 ? 27.877 8.597 -26.746 1.00 52.50 89 LEU A O 1
ATOM 718 N N . SER A 1 90 ? 29.012 6.790 -26.105 1.00 45.75 90 SER A N 1
ATOM 719 C CA . SER A 1 90 ? 30.385 7.283 -26.347 1.00 45.75 90 SER A CA 1
ATOM 720 C C . SER A 1 90 ? 31.382 6.161 -26.067 1.00 45.75 90 SER A C 1
ATOM 72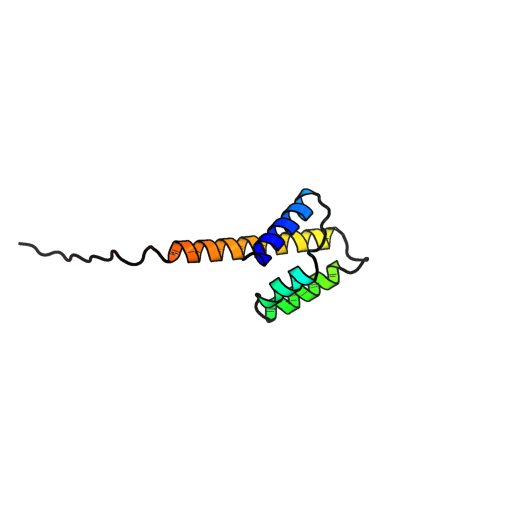2 O O . SER A 1 90 ? 32.296 6.271 -25.258 1.00 45.75 90 SER A O 1
ATOM 724 N N . SER A 1 91 ? 31.186 5.037 -26.753 1.00 49.72 91 SER A N 1
ATOM 725 C CA . SER A 1 91 ? 32.224 4.027 -26.952 1.00 49.72 91 SER A CA 1
ATOM 726 C C . SER A 1 91 ? 32.990 4.389 -28.226 1.00 49.72 91 SER A C 1
ATOM 728 O O . SER A 1 91 ? 32.870 3.711 -29.241 1.00 49.72 91 SER A O 1
ATOM 730 N N . SER A 1 92 ? 33.733 5.497 -28.225 1.00 47.78 92 SER A N 1
ATOM 731 C CA . SER A 1 92 ? 34.734 5.732 -29.268 1.00 47.78 92 SER A CA 1
ATOM 732 C C . SER A 1 92 ? 36.020 5.023 -28.864 1.00 47.78 92 SER A C 1
ATOM 734 O O . SER A 1 92 ? 36.908 5.578 -28.221 1.00 47.78 92 SER A O 1
ATOM 736 N N . THR A 1 93 ? 36.057 3.751 -29.237 1.00 53.25 93 THR A N 1
ATOM 737 C CA . THR A 1 93 ? 37.250 2.935 -29.418 1.00 53.25 93 THR A CA 1
ATOM 738 C C . THR A 1 93 ? 38.216 3.651 -30.368 1.00 53.25 93 THR A C 1
ATOM 740 O O . THR A 1 93 ? 37.920 3.810 -31.548 1.00 53.25 93 THR A O 1
ATOM 743 N N . GLY A 1 94 ? 39.376 4.061 -29.866 1.00 44.34 94 GLY A N 1
ATOM 744 C CA . GLY A 1 94 ? 40.572 4.349 -30.662 1.00 44.34 94 GLY A CA 1
ATOM 745 C C . GLY A 1 94 ? 41.748 3.729 -29.915 1.00 44.34 94 GLY A C 1
ATOM 746 O O . GLY A 1 94 ? 42.276 4.334 -28.993 1.00 44.34 94 GLY A O 1
ATOM 747 N N . ALA A 1 95 ? 41.963 2.415 -30.017 1.00 51.34 95 ALA A N 1
ATOM 748 C CA . ALA A 1 95 ? 42.761 1.788 -31.073 1.00 51.34 95 ALA A CA 1
ATOM 749 C C . ALA A 1 95 ? 44.106 2.510 -31.234 1.00 51.34 95 ALA A C 1
ATOM 751 O O . ALA A 1 95 ? 44.202 3.538 -31.899 1.00 51.34 95 ALA A O 1
ATOM 752 N N . GLY A 1 96 ? 45.131 1.973 -30.573 1.00 53.81 96 GLY A N 1
ATOM 753 C CA . GLY A 1 96 ? 46.502 2.409 -30.779 1.00 53.81 96 GLY A CA 1
ATOM 754 C C . GLY A 1 96 ? 46.978 2.129 -32.202 1.00 53.81 96 GLY A C 1
ATOM 755 O O . GLY A 1 96 ? 46.551 1.161 -32.828 1.00 53.81 96 GLY A O 1
ATOM 756 N N . ALA A 1 97 ? 47.909 2.951 -32.670 1.00 58.19 97 ALA A N 1
ATOM 757 C CA . ALA A 1 97 ? 48.907 2.578 -33.660 1.00 58.19 97 ALA A CA 1
ATOM 758 C C . ALA A 1 97 ? 50.073 3.577 -33.579 1.00 58.19 97 ALA A C 1
ATOM 760 O O . ALA A 1 97 ? 49.867 4.783 -33.689 1.00 58.19 97 ALA A O 1
ATOM 761 N N . ALA A 1 98 ? 51.273 3.036 -33.349 1.00 38.53 98 ALA A N 1
ATOM 762 C CA . ALA A 1 98 ? 52.581 3.666 -33.567 1.00 38.53 98 ALA A CA 1
ATOM 763 C C . ALA A 1 98 ? 52.794 3.943 -35.087 1.00 38.53 98 ALA A C 1
ATOM 765 O O . ALA A 1 98 ? 51.874 3.633 -35.855 1.00 38.53 98 ALA A O 1
ATOM 766 N N . PRO A 1 99 ? 53.923 4.486 -35.597 1.00 58.47 99 PRO A N 1
ATOM 767 C CA . PRO A 1 99 ? 55.326 4.268 -35.198 1.00 58.47 99 PRO A CA 1
ATOM 768 C C . PRO A 1 99 ? 56.009 5.424 -34.453 1.00 58.47 99 PRO A C 1
ATOM 770 O O . PRO A 1 99 ? 55.629 6.596 -34.669 1.00 58.47 99 PRO A O 1
#

Secondary structure (DSSP, 8-state):
-HHHHHHHHHHHHHHHTT--PPPPHHHHHHHHHTS-HHHHHHHHHHHHHHHSTT--HHHHHHHHHHHHHHHHHHHHHHHHHHHTTS--S----------

Sequence (99 aa):
MQDWSQLLAHANEAAQKETWELPPEELFQRILAQINRSKRDILQEKYNACCDPSSNAQARSVFIRVLKRIAESFMSCLLQMQHGGRDGLSSSTGAGAAP

Foldseek 3Di:
DVLLVLLLVVLVVCQVVVVLDDPDPVSLVVVLVVDDPVVSVVLVVLSVLCVPPPRDSVSSNVNSVVSNVVSVVVVVVVVCVVVVVPPPDDPPDDDDDDD

pLDDT: mean 82.2, std 15.07, range [38.53, 93.44]